Protein AF-A0A934UY93-F1 (afdb_monomer_lite)

Radius of gyration: 15.53 Å; chains: 1; bounding box: 34×35×35 Å

Foldseek 3Di:
DDPVVVQVVVVVLVVVLCVLDPFPDKDKPDGFDKAADPVGRPPDIDTDIDIDGDDDQCVPVSLVSSQVVVVVVVDDDDDDDDPPSDDD

Structure (mmCIF, N/CA/C/O backbone):
data_AF-A0A934UY93-F1
#
_entry.id   AF-A0A934UY93-F1
#
loop_
_atom_site.group_PDB
_atom_site.id
_atom_site.type_symbol
_atom_site.label_atom_id
_atom_site.label_alt_id
_atom_site.label_comp_id
_atom_site.label_asym_id
_atom_site.label_entity_id
_atom_site.label_seq_id
_atom_site.pdbx_PDB_ins_code
_atom_site.Cartn_x
_atom_site.Cartn_y
_atom_site.Cartn_z
_atom_site.occupancy
_atom_site.B_iso_or_equiv
_atom_site.auth_seq_id
_atom_site.auth_comp_id
_atom_site.auth_asym_id
_atom_site.auth_atom_id
_atom_site.pdbx_PDB_model_num
ATOM 1 N N . MET A 1 1 ? 12.144 13.279 -8.096 1.00 82.12 1 MET A N 1
ATOM 2 C CA . MET A 1 1 ? 12.059 11.959 -7.451 1.00 82.12 1 MET A CA 1
ATOM 3 C C . MET A 1 1 ? 12.936 10.992 -8.226 1.00 82.12 1 MET A C 1
ATOM 5 O O . MET A 1 1 ? 12.826 10.937 -9.445 1.00 82.12 1 MET A O 1
ATOM 9 N N . THR A 1 2 ? 13.835 10.294 -7.545 1.00 91.56 2 THR A N 1
ATOM 10 C CA . THR A 1 2 ? 14.677 9.232 -8.110 1.00 91.56 2 THR A CA 1
ATOM 11 C C . THR A 1 2 ? 13.936 7.896 -8.110 1.00 9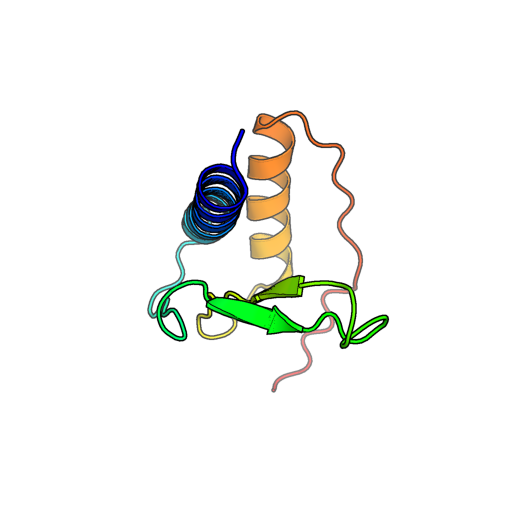1.56 2 THR A C 1
ATOM 13 O O . THR A 1 2 ? 12.949 7.725 -7.394 1.00 91.56 2 THR A O 1
ATOM 16 N N . ALA A 1 3 ? 14.437 6.909 -8.858 1.00 87.94 3 ALA A N 1
ATOM 17 C CA . ALA A 1 3 ? 13.884 5.553 -8.830 1.00 87.94 3 ALA A CA 1
ATOM 18 C C . ALA A 1 3 ? 13.880 4.949 -7.412 1.00 87.94 3 ALA A C 1
ATOM 20 O O . ALA A 1 3 ? 12.933 4.269 -7.022 1.00 87.94 3 ALA A O 1
ATOM 21 N N . ARG A 1 4 ? 14.914 5.246 -6.614 1.00 89.69 4 ARG A N 1
ATOM 22 C CA . ARG A 1 4 ? 15.027 4.773 -5.231 1.00 89.69 4 ARG A CA 1
ATOM 23 C C . ARG A 1 4 ? 14.017 5.448 -4.307 1.00 89.69 4 ARG A C 1
ATOM 25 O O . ARG A 1 4 ? 13.381 4.759 -3.523 1.00 89.69 4 ARG A O 1
ATOM 32 N N . GLU A 1 5 ? 13.848 6.762 -4.433 1.00 93.94 5 GLU A N 1
ATOM 33 C CA . GLU A 1 5 ? 12.829 7.500 -3.674 1.00 93.94 5 GLU A CA 1
ATOM 34 C C . GLU A 1 5 ? 11.425 6.993 -4.017 1.00 93.94 5 GLU A C 1
ATOM 36 O O . GLU A 1 5 ? 10.658 6.689 -3.113 1.00 93.94 5 GLU A O 1
ATOM 41 N N . GLY A 1 6 ? 11.120 6.808 -5.307 1.00 92.88 6 GLY A N 1
ATOM 42 C CA . GLY A 1 6 ? 9.834 6.260 -5.744 1.00 92.88 6 GLY A CA 1
ATOM 43 C C . GLY A 1 6 ? 9.574 4.854 -5.197 1.00 92.88 6 GLY A C 1
ATOM 44 O O . GLY A 1 6 ? 8.491 4.584 -4.683 1.00 92.88 6 GLY A O 1
ATOM 45 N N . ARG A 1 7 ? 10.583 3.973 -5.227 1.00 93.25 7 ARG A N 1
ATOM 46 C CA . ARG A 1 7 ? 10.514 2.645 -4.598 1.00 93.25 7 ARG A CA 1
ATOM 47 C C . ARG A 1 7 ? 10.204 2.743 -3.109 1.00 93.25 7 ARG A C 1
ATOM 49 O O . ARG A 1 7 ? 9.316 2.045 -2.630 1.00 93.25 7 ARG A O 1
ATOM 56 N N . ASP A 1 8 ? 10.941 3.576 -2.381 1.00 94.62 8 ASP A N 1
ATOM 57 C CA . ASP A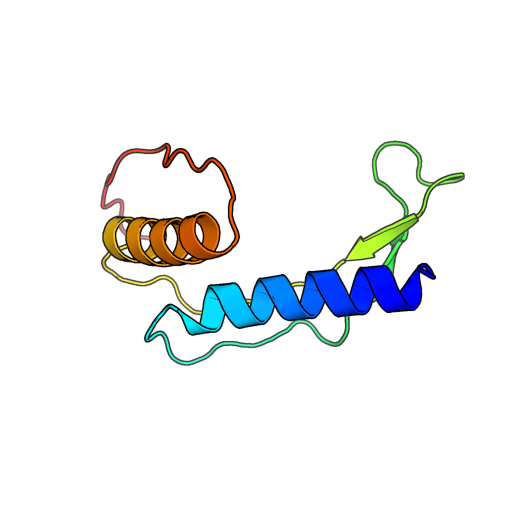 1 8 ? 10.793 3.699 -0.930 1.00 94.62 8 ASP A CA 1
ATOM 58 C C . ASP A 1 8 ? 9.410 4.265 -0.566 1.00 94.62 8 ASP A C 1
ATOM 60 O O . ASP A 1 8 ? 8.780 3.774 0.371 1.00 94.62 8 ASP A O 1
ATOM 64 N N . THR A 1 9 ? 8.879 5.199 -1.364 1.00 95.50 9 THR A N 1
ATOM 65 C CA . THR A 1 9 ? 7.501 5.695 -1.238 1.00 95.50 9 THR A CA 1
ATOM 66 C C . THR A 1 9 ? 6.464 4.588 -1.441 1.00 95.50 9 THR A C 1
ATOM 68 O O . THR A 1 9 ? 5.558 4.454 -0.622 1.00 95.50 9 THR A O 1
ATOM 71 N N . VAL A 1 10 ? 6.589 3.765 -2.488 1.00 94.38 10 VAL A N 1
ATOM 72 C CA . VAL A 1 10 ? 5.631 2.672 -2.749 1.00 94.38 10 VAL A CA 1
ATOM 73 C C . VAL A 1 10 ? 5.709 1.587 -1.669 1.00 94.38 10 VAL A C 1
ATOM 75 O O . VAL A 1 10 ? 4.677 1.100 -1.214 1.00 94.38 10 VAL A O 1
ATOM 78 N N . VAL A 1 11 ? 6.912 1.237 -1.203 1.00 95.38 11 VAL A N 1
ATOM 79 C CA . VAL A 1 11 ? 7.094 0.291 -0.086 1.00 95.38 11 VAL A CA 1
ATOM 80 C C . VAL A 1 11 ? 6.456 0.826 1.196 1.00 95.38 11 VAL A C 1
ATOM 82 O O . VAL A 1 11 ? 5.804 0.063 1.907 1.00 95.38 11 VAL A O 1
ATOM 85 N N . GLY A 1 12 ? 6.627 2.119 1.490 1.00 95.88 12 GLY A N 1
ATOM 86 C CA . GLY A 1 12 ? 5.961 2.784 2.611 1.00 95.88 12 GLY A CA 1
ATOM 87 C C . GLY A 1 12 ? 4.443 2.675 2.504 1.00 95.88 12 GLY A C 1
ATOM 88 O O . GLY A 1 12 ? 3.809 2.144 3.406 1.00 95.88 12 GLY A O 1
ATOM 89 N N . PHE A 1 13 ? 3.881 3.036 1.350 1.00 96.50 13 PHE A N 1
ATOM 90 C CA . PHE A 1 13 ? 2.444 2.933 1.091 1.00 96.50 13 PHE A CA 1
ATOM 91 C C . PHE A 1 13 ? 1.880 1.518 1.310 1.00 96.50 13 PHE A C 1
ATOM 93 O O . PHE A 1 13 ? 0.814 1.369 1.910 1.00 96.50 13 PHE A O 1
ATOM 100 N N . VAL A 1 14 ? 2.587 0.469 0.868 1.00 95.69 14 VAL A N 1
ATOM 101 C CA . VAL A 1 14 ? 2.176 -0.929 1.101 1.00 95.69 14 VAL A CA 1
ATOM 102 C C . VAL A 1 14 ? 2.131 -1.250 2.599 1.00 95.69 14 VAL A C 1
ATOM 104 O O . VAL A 1 14 ? 1.164 -1.855 3.059 1.00 95.69 14 VAL A O 1
ATOM 107 N N . LYS A 1 15 ? 3.143 -0.824 3.363 1.00 95.25 15 LYS A N 1
ATOM 108 C CA . LYS A 1 15 ? 3.213 -1.050 4.816 1.00 95.25 15 LYS A CA 1
ATOM 109 C C . LYS A 1 15 ? 2.186 -0.230 5.594 1.00 95.25 15 LYS A C 1
ATOM 111 O O . LYS A 1 15 ? 1.585 -0.736 6.532 1.00 95.25 15 LYS A O 1
ATOM 116 N N . ASP A 1 16 ? 1.958 1.015 5.200 1.00 97.31 16 ASP A N 1
ATOM 117 C CA . ASP A 1 16 ? 0.968 1.874 5.848 1.00 97.31 16 ASP A CA 1
ATOM 118 C C . ASP A 1 16 ? -0.454 1.361 5.587 1.00 97.31 16 ASP A C 1
ATOM 120 O O . ASP A 1 16 ? -1.311 1.437 6.466 1.00 97.31 16 ASP A O 1
ATOM 124 N N . SER A 1 17 ? -0.687 0.777 4.404 1.00 96.62 17 SER A N 1
ATOM 125 C CA . SER A 1 17 ? -1.944 0.105 4.065 1.00 96.62 17 SER A CA 1
ATOM 126 C C . SER A 1 17 ? -2.148 -1.175 4.879 1.00 96.62 17 SER A C 1
ATOM 128 O O . SER A 1 17 ? -3.243 -1.389 5.393 1.00 96.62 17 SER A O 1
ATOM 130 N N . SER A 1 18 ? -1.117 -2.017 5.034 1.00 94.94 18 SER A N 1
ATOM 131 C CA . SER A 1 18 ? -1.223 -3.240 5.846 1.00 94.94 18 SER A CA 1
ATOM 132 C C . SER A 1 18 ? -1.389 -2.940 7.336 1.00 94.94 18 SER A C 1
ATOM 134 O O . SER A 1 18 ? -2.124 -3.649 8.017 1.00 94.94 18 SER A O 1
ATOM 136 N N . ALA A 1 19 ? -0.795 -1.850 7.829 1.00 95.25 19 ALA A N 1
ATOM 137 C CA . ALA A 1 19 ? -0.935 -1.392 9.212 1.00 95.25 19 ALA A CA 1
ATOM 138 C C . ALA A 1 19 ? -2.365 -0.962 9.592 1.00 95.25 19 ALA A C 1
ATOM 140 O O . ALA A 1 19 ? -2.650 -0.781 10.774 1.00 95.25 19 ALA A O 1
ATOM 141 N N . GLN A 1 20 ? -3.272 -0.811 8.620 1.00 96.75 20 GLN A N 1
ATOM 142 C CA . GLN A 1 20 ? -4.695 -0.564 8.887 1.00 96.75 20 GLN A CA 1
ATOM 143 C C . GLN A 1 20 ? -5.439 -1.817 9.359 1.00 96.75 20 GLN A C 1
ATOM 145 O O . GLN A 1 20 ? -6.580 -1.721 9.814 1.00 96.75 20 GLN A O 1
ATOM 150 N N . LEU A 1 21 ? -4.825 -2.993 9.212 1.00 94.81 21 LEU A N 1
ATOM 151 C CA . LEU A 1 21 ? -5.402 -4.273 9.586 1.00 94.81 21 LEU A CA 1
ATOM 152 C C . LEU A 1 21 ? -4.774 -4.773 10.885 1.00 94.81 21 LEU A C 1
ATOM 154 O O . LEU A 1 21 ? -3.551 -4.826 11.016 1.00 94.81 21 LEU A O 1
ATOM 158 N N . ASP A 1 22 ? -5.613 -5.221 11.818 1.00 91.69 22 ASP A N 1
ATOM 159 C CA . ASP A 1 22 ? -5.173 -5.903 13.040 1.00 91.69 22 ASP A CA 1
ATOM 160 C C . ASP A 1 22 ? -4.879 -7.386 12.753 1.00 91.69 22 ASP A C 1
ATOM 162 O O . ASP A 1 22 ? -5.548 -8.301 13.231 1.00 91.69 22 ASP A O 1
ATOM 166 N N . ILE A 1 23 ? -3.907 -7.620 11.868 1.00 90.50 23 ILE A N 1
ATOM 167 C CA . ILE A 1 23 ? -3.424 -8.952 11.496 1.00 90.50 23 ILE A CA 1
ATOM 168 C C . ILE A 1 23 ? -1.989 -9.087 11.983 1.00 90.50 23 ILE A C 1
ATOM 170 O O . ILE A 1 23 ? -1.141 -8.225 11.751 1.00 90.50 23 ILE A O 1
ATOM 174 N N . THR A 1 24 ? -1.696 -10.202 12.643 1.00 89.38 24 THR A N 1
ATOM 175 C CA . THR A 1 24 ? -0.346 -10.518 13.115 1.00 89.38 24 THR A CA 1
ATOM 176 C C . THR A 1 24 ? 0.391 -11.409 12.113 1.00 89.38 24 THR A C 1
ATOM 178 O O . THR A 1 24 ? -0.213 -12.076 11.276 1.00 89.38 24 THR A O 1
ATOM 181 N N . GLY A 1 25 ? 1.725 -11.426 12.185 1.00 89.75 25 GLY A N 1
ATOM 182 C CA . GLY A 1 25 ? 2.546 -12.290 11.328 1.00 89.75 25 GLY A CA 1
ATOM 183 C C . GLY A 1 25 ? 2.889 -11.706 9.956 1.00 89.75 25 GLY A C 1
ATOM 184 O O . GLY A 1 25 ? 3.285 -12.460 9.069 1.00 89.75 25 GLY A O 1
ATOM 185 N N . TRP A 1 26 ? 2.780 -10.385 9.779 1.00 92.44 26 TRP A N 1
ATOM 186 C CA . TRP A 1 26 ? 3.291 -9.714 8.586 1.00 92.44 26 TRP A CA 1
ATOM 187 C C . TRP A 1 26 ? 4.793 -9.948 8.412 1.00 92.44 26 TRP A C 1
ATOM 189 O O . TRP A 1 26 ? 5.592 -9.701 9.317 1.00 92.44 26 TRP A O 1
ATOM 199 N N . TRP A 1 27 ? 5.195 -10.360 7.218 1.00 91.81 27 TRP A N 1
ATOM 200 C CA . TRP A 1 27 ? 6.590 -10.513 6.834 1.00 91.81 27 TRP A CA 1
ATOM 201 C C . TRP A 1 27 ? 6.811 -9.979 5.421 1.00 91.81 27 TRP A C 1
ATOM 203 O O . TRP A 1 27 ? 5.880 -9.804 4.637 1.00 91.81 27 TRP A O 1
ATOM 213 N N . SER A 1 28 ? 8.062 -9.648 5.104 1.00 88.50 28 SER A N 1
ATOM 214 C CA . SER A 1 28 ? 8.448 -9.245 3.748 1.00 88.50 28 SER A CA 1
ATOM 215 C C . SER A 1 28 ? 9.427 -10.247 3.168 1.00 88.50 28 SER A C 1
ATOM 217 O O . SER A 1 28 ? 10.311 -10.718 3.890 1.00 88.50 28 SER A O 1
ATOM 219 N N . ARG A 1 29 ? 9.334 -10.531 1.865 1.00 80.44 29 ARG A N 1
ATOM 220 C CA . ARG A 1 29 ? 10.324 -11.365 1.166 1.00 80.44 29 ARG A CA 1
ATOM 221 C C . ARG A 1 29 ? 11.596 -10.560 0.881 1.00 80.44 29 ARG A C 1
ATOM 223 O O . ARG A 1 29 ? 11.926 -10.263 -0.260 1.00 80.44 29 ARG A O 1
ATOM 230 N N . GLY A 1 30 ? 12.293 -10.176 1.947 1.00 84.25 30 GLY A N 1
ATOM 231 C CA . GLY A 1 30 ? 13.463 -9.307 1.880 1.00 84.25 30 GLY A CA 1
ATOM 232 C C . GLY A 1 30 ? 13.122 -7.848 1.562 1.00 84.25 30 GLY A C 1
ATOM 233 O O . GLY A 1 30 ? 12.013 -7.368 1.808 1.00 84.25 30 GLY A O 1
ATOM 234 N N . THR A 1 31 ? 14.121 -7.120 1.066 1.00 88.00 31 THR A N 1
ATOM 235 C CA . THR A 1 31 ? 13.985 -5.730 0.618 1.00 88.00 31 THR A CA 1
ATOM 236 C C . THR A 1 31 ? 13.450 -5.673 -0.811 1.00 88.00 31 THR A C 1
ATOM 238 O O . THR A 1 31 ? 13.659 -6.595 -1.595 1.00 88.00 31 THR A O 1
ATOM 241 N N . ALA A 1 32 ? 12.784 -4.572 -1.172 1.00 91.25 32 ALA A N 1
ATOM 242 C CA . ALA A 1 32 ? 12.362 -4.348 -2.551 1.00 91.25 32 ALA A CA 1
ATOM 243 C C . ALA A 1 32 ? 13.575 -4.363 -3.500 1.00 91.25 32 ALA A C 1
ATOM 245 O O . ALA A 1 32 ? 14.524 -3.590 -3.315 1.00 91.25 32 ALA A O 1
ATOM 246 N N . TYR A 1 33 ? 13.533 -5.229 -4.513 1.00 89.69 33 TYR A N 1
ATOM 247 C CA . TYR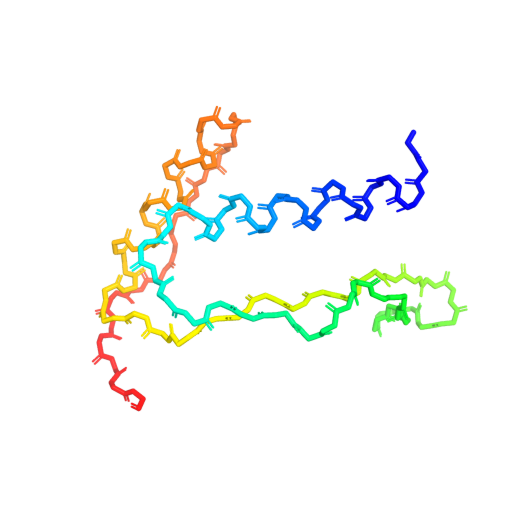 A 1 33 ? 14.652 -5.502 -5.418 1.00 89.69 33 TYR A CA 1
ATOM 248 C C . TYR A 1 33 ? 14.274 -5.236 -6.873 1.00 89.69 33 TYR A C 1
ATOM 250 O O . TYR A 1 33 ? 13.101 -5.286 -7.239 1.00 89.69 33 TYR A O 1
ATOM 258 N N . ALA A 1 34 ? 15.270 -4.899 -7.693 1.00 89.25 34 ALA A N 1
ATOM 259 C CA . ALA A 1 34 ? 15.063 -4.682 -9.118 1.00 89.25 34 ALA A CA 1
ATOM 260 C C . ALA A 1 34 ? 14.881 -6.028 -9.832 1.00 89.25 34 ALA A C 1
ATOM 262 O O . ALA A 1 34 ? 15.654 -6.959 -9.608 1.00 89.25 34 ALA A O 1
ATOM 263 N N . ALA A 1 35 ? 13.879 -6.107 -10.697 1.00 89.75 35 ALA A N 1
ATOM 264 C CA . ALA A 1 35 ? 13.576 -7.256 -11.534 1.00 89.75 35 ALA A CA 1
ATOM 265 C C . ALA A 1 35 ? 13.227 -6.778 -12.953 1.00 89.75 35 ALA A C 1
ATOM 267 O O . ALA A 1 35 ? 12.735 -5.656 -13.110 1.00 89.75 35 ALA A O 1
ATOM 268 N N . PRO A 1 36 ? 13.449 -7.595 -13.992 1.00 90.75 36 PRO A N 1
ATOM 269 C CA . PRO A 1 36 ? 12.998 -7.264 -15.339 1.00 90.75 36 PRO A CA 1
ATOM 270 C C . PRO A 1 36 ? 11.466 -7.163 -15.395 1.00 90.75 36 PRO A C 1
ATOM 272 O O . PRO A 1 36 ? 10.746 -7.874 -14.681 1.00 90.75 36 PRO A O 1
ATOM 275 N N . CYS A 1 37 ? 10.954 -6.274 -16.245 1.00 89.81 37 CYS A N 1
ATOM 276 C CA . CYS A 1 37 ? 9.526 -6.221 -16.551 1.00 89.81 37 CYS A CA 1
ATOM 277 C C . CYS A 1 37 ? 9.142 -7.414 -17.433 1.00 89.81 37 CYS A C 1
ATOM 279 O O . CYS A 1 37 ? 9.781 -7.661 -18.449 1.00 89.81 37 CYS A O 1
ATOM 281 N N . SER A 1 38 ? 8.067 -8.134 -17.107 1.00 87.12 38 SER A N 1
ATOM 282 C CA . SER A 1 38 ? 7.662 -9.322 -17.878 1.00 87.12 38 SER A CA 1
ATOM 283 C C . SER A 1 38 ? 7.270 -9.016 -19.329 1.00 87.12 38 SER A C 1
ATOM 285 O O . SER A 1 38 ? 7.434 -9.873 -20.191 1.00 87.12 38 SER A O 1
ATOM 287 N N . SER A 1 39 ? 6.765 -7.811 -19.606 1.00 90.06 39 SER A N 1
ATOM 288 C CA . SER A 1 39 ? 6.374 -7.371 -20.952 1.00 90.06 39 SER A CA 1
ATOM 289 C C . SER A 1 39 ? 7.534 -6.859 -21.809 1.00 90.06 39 SER A C 1
ATOM 291 O O . SER A 1 39 ? 7.375 -6.753 -23.020 1.00 90.06 39 SER A O 1
ATOM 293 N N . ASP A 1 40 ? 8.659 -6.495 -21.191 1.00 91.75 40 ASP A N 1
ATOM 294 C CA . ASP A 1 40 ? 9.840 -5.935 -21.861 1.00 91.75 40 ASP A CA 1
ATOM 295 C C . ASP A 1 40 ? 11.092 -6.169 -20.989 1.00 91.75 40 ASP A C 1
ATOM 297 O O . ASP A 1 40 ? 11.582 -5.250 -20.326 1.00 91.75 40 ASP A O 1
ATOM 301 N N . PRO A 1 41 ? 11.563 -7.425 -20.896 1.00 88.56 41 PRO A N 1
ATOM 302 C CA . PRO A 1 41 ? 12.582 -7.813 -19.922 1.00 88.56 41 PRO A CA 1
ATOM 303 C C . PRO A 1 41 ? 13.972 -7.251 -20.233 1.00 88.56 41 PRO A C 1
ATOM 305 O O . PRO A 1 41 ? 14.784 -7.121 -19.318 1.00 88.56 41 PRO A O 1
ATOM 308 N N . ASP A 1 42 ? 14.231 -6.9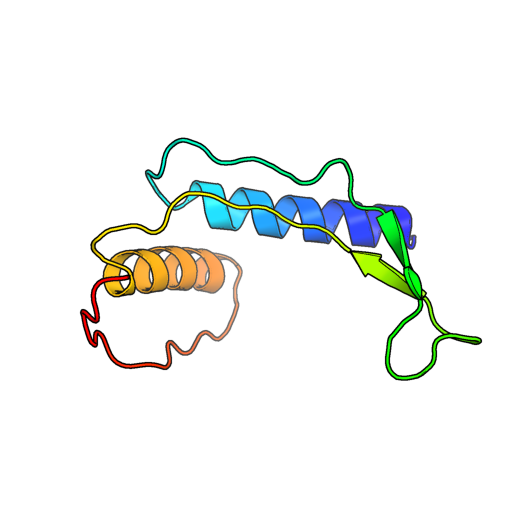07 -21.496 1.00 91.19 42 ASP A N 1
ATOM 309 C CA . ASP A 1 42 ? 15.539 -6.437 -21.956 1.00 91.19 42 ASP A CA 1
ATOM 310 C C . ASP A 1 42 ? 15.690 -4.912 -21.850 1.00 91.19 42 ASP A C 1
ATOM 312 O O . ASP A 1 42 ? 16.812 -4.418 -21.735 1.00 91.19 42 ASP A O 1
ATOM 316 N N . ASN A 1 43 ? 14.581 -4.157 -21.863 1.00 89.00 43 ASN A N 1
ATOM 317 C CA . ASN A 1 43 ? 14.623 -2.690 -21.895 1.00 89.00 43 ASN A CA 1
ATOM 318 C C . ASN A 1 43 ? 13.892 -2.016 -20.725 1.00 89.00 43 ASN A C 1
ATOM 320 O O . ASN A 1 43 ? 14.017 -0.801 -20.555 1.00 89.00 43 ASN A O 1
ATOM 324 N N . ALA A 1 44 ? 13.166 -2.768 -19.891 1.00 84.81 44 ALA A N 1
ATOM 325 C CA . ALA A 1 44 ? 12.454 -2.221 -18.743 1.00 84.81 44 ALA A CA 1
ATOM 326 C C . ALA A 1 44 ? 12.718 -3.001 -17.446 1.00 84.81 44 ALA A C 1
ATOM 328 O O . ALA A 1 44 ? 12.869 -4.223 -17.411 1.00 84.81 44 ALA A O 1
ATOM 329 N N . SER A 1 45 ? 12.757 -2.263 -16.338 1.00 87.75 45 SER A N 1
ATOM 330 C CA . SER A 1 45 ? 12.924 -2.808 -14.990 1.00 87.75 45 SER A CA 1
ATOM 331 C C . SER A 1 45 ? 11.820 -2.309 -14.068 1.00 87.75 45 SER A C 1
ATOM 333 O O . SER A 1 45 ? 11.377 -1.165 -14.159 1.00 87.75 45 SER A O 1
ATOM 335 N N . GLN A 1 46 ? 11.423 -3.167 -13.140 1.00 89.50 46 GLN A N 1
ATOM 336 C CA . GLN A 1 46 ? 10.462 -2.901 -12.080 1.00 89.50 46 GLN A CA 1
ATOM 337 C C . GLN A 1 46 ? 11.085 -3.213 -10.721 1.00 89.50 46 GLN A C 1
ATOM 339 O O . GLN A 1 46 ? 12.086 -3.924 -10.625 1.00 89.50 46 GLN A O 1
ATOM 344 N N . TYR A 1 47 ? 10.467 -2.714 -9.656 1.00 90.94 47 TYR A N 1
ATOM 345 C CA . TYR A 1 47 ? 10.754 -3.202 -8.314 1.00 90.94 47 TYR A CA 1
ATOM 346 C C . TYR A 1 47 ? 9.738 -4.268 -7.927 1.00 90.94 47 TYR A C 1
ATOM 348 O O . TYR A 1 47 ? 8.536 -4.061 -8.075 1.00 90.94 47 TYR A O 1
ATOM 356 N N . GLN A 1 48 ? 10.226 -5.385 -7.400 1.00 89.88 48 GLN A N 1
ATOM 357 C CA . GLN A 1 48 ? 9.395 -6.407 -6.781 1.00 89.88 48 GLN A CA 1
ATOM 358 C C . GLN A 1 48 ? 9.481 -6.284 -5.264 1.00 89.88 48 GLN A C 1
ATOM 360 O O . GLN A 1 48 ? 10.566 -6.143 -4.693 1.00 89.88 48 GLN A O 1
ATOM 365 N N . TYR A 1 49 ? 8.317 -6.303 -4.621 1.00 92.69 49 TYR A N 1
ATOM 366 C CA . TYR A 1 49 ? 8.185 -6.262 -3.177 1.00 92.69 49 TYR A CA 1
ATOM 367 C C . TYR A 1 49 ? 6.945 -7.036 -2.748 1.00 92.69 49 TYR A C 1
ATOM 369 O O . TYR A 1 49 ? 5.863 -6.852 -3.295 1.00 92.69 49 TYR A O 1
ATOM 377 N N . ASP A 1 50 ? 7.142 -7.878 -1.746 1.00 91.44 50 ASP A N 1
ATOM 378 C CA . ASP A 1 50 ? 6.152 -8.787 -1.200 1.00 91.44 50 ASP A CA 1
ATOM 379 C C . ASP A 1 50 ? 5.980 -8.459 0.279 1.00 91.44 50 ASP A C 1
ATOM 381 O O . ASP A 1 50 ? 6.961 -8.504 1.030 1.00 91.44 50 ASP A O 1
ATOM 385 N N . HIS A 1 51 ? 4.751 -8.162 0.698 1.00 93.94 51 HIS A N 1
ATOM 386 C CA . HIS A 1 51 ? 4.395 -7.956 2.097 1.00 93.94 51 HIS A CA 1
ATOM 387 C C . HIS A 1 51 ? 3.160 -8.788 2.428 1.00 93.94 51 HIS A C 1
ATOM 389 O O . HIS A 1 51 ? 2.069 -8.514 1.937 1.00 93.94 51 HIS A O 1
ATOM 395 N N . TRP A 1 52 ? 3.362 -9.843 3.211 1.00 92.06 52 TRP A N 1
ATOM 396 C CA . TRP A 1 52 ? 2.407 -10.936 3.353 1.00 92.06 52 TRP A CA 1
ATOM 397 C C . TRP A 1 52 ? 2.086 -11.201 4.813 1.00 92.06 52 TRP A C 1
ATOM 399 O O . TRP A 1 52 ? 2.972 -11.150 5.662 1.00 92.06 52 TRP A O 1
ATOM 409 N N . ALA A 1 53 ? 0.838 -11.568 5.075 1.00 91.56 53 ALA A N 1
ATOM 410 C CA . ALA A 1 53 ? 0.373 -12.142 6.328 1.00 91.56 53 ALA A CA 1
ATOM 411 C C . ALA A 1 53 ? -0.593 -13.301 6.027 1.00 91.56 53 ALA A C 1
ATOM 413 O O . ALA A 1 53 ? -1.063 -13.426 4.889 1.00 91.56 53 ALA A O 1
ATOM 414 N N . PRO A 1 54 ? -0.886 -14.170 7.009 1.00 88.69 54 PRO A N 1
ATOM 415 C CA . PRO A 1 54 ? -1.979 -15.129 6.895 1.00 88.69 54 PRO A CA 1
ATOM 416 C C . PRO A 1 54 ? -3.301 -14.441 6.526 1.00 88.69 54 PRO A C 1
ATOM 418 O O . PRO A 1 54 ? -3.552 -13.308 6.935 1.00 88.69 54 PRO A O 1
ATOM 421 N N . ALA A 1 55 ? -4.150 -15.132 5.764 1.00 83.19 55 ALA A N 1
ATOM 422 C CA . ALA A 1 55 ? -5.468 -14.611 5.418 1.00 83.19 55 ALA A CA 1
ATOM 423 C C . ALA A 1 55 ? -6.326 -14.445 6.680 1.00 83.19 55 ALA A C 1
ATOM 425 O O . ALA A 1 55 ? -6.369 -15.339 7.529 1.00 83.19 55 ALA A O 1
ATOM 426 N N . SER A 1 56 ? -7.027 -13.317 6.784 1.00 84.81 56 SER A N 1
ATOM 427 C CA . SER A 1 56 ? -8.038 -13.127 7.817 1.00 84.81 56 SER A CA 1
ATOM 428 C C . SER A 1 56 ? -9.300 -13.937 7.511 1.00 84.81 56 SER A C 1
ATOM 430 O O . SER A 1 56 ? -9.542 -14.369 6.377 1.00 84.81 56 SER A O 1
ATOM 432 N N . ALA A 1 57 ? -10.116 -14.131 8.546 1.00 84.38 57 ALA A N 1
ATOM 433 C CA . ALA A 1 57 ? -11.427 -14.751 8.408 1.00 84.38 57 ALA A CA 1
ATOM 434 C C . ALA A 1 57 ? -12.441 -13.834 7.698 1.00 84.38 57 ALA A C 1
ATOM 436 O O . ALA A 1 57 ? -13.328 -14.341 7.021 1.00 84.38 57 ALA A O 1
ATOM 437 N N . ASP A 1 58 ? -12.298 -12.510 7.827 1.00 89.12 58 ASP A N 1
ATOM 438 C CA . ASP A 1 58 ? -13.228 -11.512 7.287 1.00 89.12 58 ASP A CA 1
ATOM 439 C C . ASP A 1 58 ? -12.519 -10.612 6.263 1.00 89.12 58 ASP A C 1
ATOM 441 O O . ASP A 1 58 ? -12.077 -9.493 6.536 1.00 89.12 58 ASP A O 1
ATOM 445 N N . LYS A 1 59 ? -12.389 -11.149 5.048 1.00 88.19 59 LYS A N 1
ATOM 446 C CA . LYS A 1 59 ? -11.704 -10.485 3.930 1.00 88.19 59 LYS A CA 1
ATOM 447 C C . LYS A 1 59 ? -12.426 -9.210 3.493 1.00 88.19 59 LYS A C 1
ATOM 449 O O . LYS A 1 59 ? -11.777 -8.283 3.008 1.00 88.19 59 LYS A O 1
ATOM 454 N N . MET A 1 60 ? -13.754 -9.164 3.638 1.00 90.62 60 MET A N 1
ATOM 455 C CA . MET A 1 60 ? -14.549 -8.002 3.246 1.00 90.62 60 MET A CA 1
ATOM 456 C C . MET A 1 60 ? -14.312 -6.839 4.209 1.00 90.62 60 MET A C 1
ATOM 458 O O . MET A 1 60 ? -14.024 -5.731 3.759 1.00 90.62 60 MET A O 1
ATOM 462 N N . GLN A 1 61 ? -14.330 -7.092 5.519 1.00 91.88 61 GLN A N 1
ATOM 463 C CA . GLN A 1 61 ? -14.012 -6.075 6.522 1.00 91.88 61 GLN A CA 1
ATOM 464 C C . GLN A 1 61 ? -12.600 -5.505 6.337 1.00 91.88 61 GLN A C 1
ATOM 466 O O . GLN A 1 61 ? -12.395 -4.295 6.458 1.00 91.88 61 GLN A O 1
ATOM 471 N N . ASP A 1 62 ? -11.622 -6.345 6.001 1.00 93.00 62 ASP A N 1
ATOM 472 C CA . ASP A 1 62 ? -10.266 -5.873 5.722 1.00 93.00 62 ASP A CA 1
ATOM 473 C C . ASP A 1 62 ? -10.197 -5.006 4.461 1.00 93.00 62 ASP A C 1
ATOM 475 O O . ASP A 1 62 ? -9.558 -3.948 4.461 1.00 93.00 62 ASP A O 1
ATOM 479 N N . ALA A 1 63 ? -10.901 -5.403 3.397 1.00 93.50 63 ALA A N 1
ATOM 480 C CA . ALA A 1 63 ? -11.011 -4.598 2.186 1.00 93.50 63 ALA A CA 1
ATOM 481 C C . ALA A 1 63 ? -11.662 -3.233 2.472 1.00 93.50 63 ALA A C 1
ATOM 483 O O . ALA A 1 63 ? -11.191 -2.211 1.969 1.00 93.50 63 ALA A O 1
ATOM 484 N N . GLU A 1 64 ? -12.701 -3.188 3.308 1.00 95.75 64 GLU A N 1
ATOM 485 C CA . GLU A 1 64 ? -13.353 -1.946 3.735 1.00 95.75 64 GLU A CA 1
ATOM 486 C C . GLU A 1 64 ? -12.421 -1.037 4.542 1.00 95.75 64 GLU A C 1
ATOM 488 O O . GLU A 1 64 ? -12.382 0.170 4.285 1.00 95.75 64 GLU A O 1
ATOM 493 N N . ARG A 1 65 ? -11.621 -1.594 5.464 1.00 96.69 65 ARG A N 1
ATOM 494 C CA . ARG A 1 65 ? -10.620 -0.835 6.235 1.00 96.69 65 ARG A CA 1
ATOM 495 C C . ARG A 1 65 ? -9.560 -0.209 5.335 1.00 96.69 65 ARG A C 1
ATOM 497 O O . ARG A 1 65 ? -9.327 0.999 5.414 1.00 96.69 65 ARG A O 1
ATOM 504 N N . ILE A 1 66 ? -8.961 -1.001 4.443 1.00 96.62 66 ILE A N 1
ATOM 505 C CA . ILE A 1 66 ? -7.960 -0.507 3.485 1.00 96.62 66 ILE A CA 1
ATOM 506 C C . ILE A 1 66 ? -8.579 0.557 2.574 1.00 96.62 66 ILE A C 1
ATOM 508 O O . ILE A 1 66 ? -7.993 1.622 2.373 1.00 96.62 66 ILE A O 1
ATOM 512 N N . ALA A 1 67 ? -9.787 0.314 2.058 1.00 97.56 67 ALA A N 1
ATOM 513 C CA . ALA A 1 67 ? -10.482 1.278 1.215 1.00 97.56 67 ALA A CA 1
ATOM 514 C C . ALA A 1 67 ? -10.782 2.587 1.957 1.00 97.56 67 ALA A C 1
ATOM 516 O O . ALA A 1 67 ? -10.670 3.664 1.367 1.00 97.56 67 ALA A O 1
ATOM 517 N N . GLY A 1 68 ? -11.151 2.509 3.238 1.00 98.25 68 GLY A N 1
ATOM 518 C CA . GLY A 1 68 ? -11.320 3.665 4.113 1.00 98.25 68 GLY A CA 1
ATOM 519 C C . GLY A 1 68 ? -10.038 4.487 4.203 1.00 98.25 68 GLY A C 1
ATOM 520 O O . GLY A 1 68 ? -10.064 5.683 3.916 1.00 98.25 68 GLY A O 1
ATOM 521 N N . TYR A 1 69 ? -8.910 3.840 4.498 1.00 98.38 69 TYR A N 1
ATOM 522 C CA . TYR A 1 69 ? -7.604 4.494 4.553 1.00 98.38 69 TYR A CA 1
ATOM 523 C C . TYR A 1 69 ? -7.220 5.153 3.222 1.00 98.38 69 TYR A C 1
ATOM 525 O O . TYR A 1 69 ? -6.916 6.345 3.191 1.00 98.38 69 TYR A O 1
ATOM 533 N N . TRP A 1 70 ? -7.317 4.444 2.097 1.00 98.44 70 TRP A N 1
ATOM 534 C CA . TRP A 1 70 ? -6.983 4.997 0.778 1.00 98.44 70 TRP A CA 1
ATOM 535 C C . TRP A 1 70 ? -7.851 6.197 0.388 1.00 98.44 70 TRP A C 1
ATOM 537 O O . TRP A 1 70 ? -7.356 7.148 -0.218 1.00 98.44 70 TRP A O 1
ATOM 547 N N . LYS A 1 71 ? -9.128 6.219 0.789 1.00 98.50 71 LYS A N 1
ATOM 548 C CA . LYS A 1 71 ? -9.982 7.404 0.616 1.00 98.50 71 LYS A CA 1
ATOM 549 C C . LYS A 1 71 ? -9.466 8.607 1.408 1.00 98.50 71 LYS A C 1
ATOM 551 O O . LYS A 1 71 ? -9.539 9.722 0.899 1.00 98.50 71 LYS A O 1
ATOM 556 N N . THR A 1 72 ? -8.897 8.412 2.604 1.00 98.31 72 THR A N 1
ATOM 557 C CA . THR A 1 72 ? -8.278 9.516 3.372 1.00 98.31 72 THR A CA 1
ATOM 558 C C . THR A 1 72 ? -7.048 10.103 2.675 1.00 98.31 72 THR A C 1
ATOM 560 O O . THR A 1 72 ? -6.756 11.284 2.838 1.00 98.31 72 THR A O 1
ATOM 563 N N . LEU A 1 73 ? -6.380 9.311 1.830 1.00 98.00 73 LEU A N 1
ATOM 564 C CA . LEU A 1 73 ? -5.286 9.756 0.962 1.00 98.00 73 LEU A CA 1
ATOM 565 C C . LEU A 1 73 ? -5.774 10.461 -0.319 1.00 98.00 73 LEU A C 1
ATOM 567 O O . LEU A 1 73 ? -4.962 10.822 -1.168 1.00 98.00 73 LEU A O 1
ATOM 571 N N . GLY A 1 74 ? -7.088 10.644 -0.489 1.00 98.31 74 GLY A N 1
ATOM 572 C CA . GLY A 1 74 ? -7.686 11.291 -1.659 1.00 98.31 74 GLY A CA 1
ATOM 573 C C . GLY A 1 74 ? -7.898 10.367 -2.861 1.00 98.31 74 GLY A C 1
ATOM 574 O O . GLY A 1 74 ? -8.113 10.854 -3.971 1.00 98.31 74 GLY A O 1
ATOM 575 N N . MET A 1 75 ? -7.838 9.044 -2.676 1.00 98.25 75 MET A N 1
ATOM 576 C CA . MET A 1 75 ? -8.053 8.083 -3.760 1.00 98.25 75 MET A CA 1
ATOM 577 C C . MET A 1 75 ? -9.541 7.791 -3.992 1.00 98.25 75 MET A C 1
ATOM 579 O O . MET A 1 75 ? -10.333 7.670 -3.056 1.00 98.25 75 MET A O 1
ATOM 583 N N . ASN A 1 76 ? -9.902 7.567 -5.257 1.00 98.19 76 ASN A N 1
ATOM 584 C CA . ASN A 1 76 ? -11.188 6.980 -5.626 1.00 98.19 76 ASN A CA 1
ATOM 585 C C . ASN A 1 76 ? -11.079 5.454 -5.573 1.00 98.19 76 ASN A C 1
ATOM 587 O O . ASN A 1 76 ? -10.366 4.856 -6.377 1.00 98.19 76 ASN A O 1
ATOM 591 N N . VAL A 1 77 ? -11.790 4.824 -4.637 1.00 97.00 77 VAL A N 1
ATOM 592 C CA . VAL A 1 77 ? -11.677 3.382 -4.371 1.00 97.00 77 VAL A CA 1
ATOM 593 C C . VAL A 1 77 ? -12.997 2.673 -4.646 1.00 97.00 77 VAL A C 1
ATOM 595 O O . VAL A 1 77 ? -14.051 3.106 -4.175 1.00 97.00 77 VAL A O 1
ATOM 598 N N . LYS A 1 78 ? -12.923 1.545 -5.356 1.00 96.06 78 LYS A N 1
ATOM 599 C CA . LYS A 1 78 ? -14.028 0.608 -5.569 1.00 96.06 78 LYS A CA 1
ATOM 600 C C . LYS A 1 78 ? -13.602 -0.776 -5.085 1.00 96.06 78 LYS A C 1
ATOM 602 O O . LYS A 1 78 ? -12.614 -1.309 -5.579 1.00 96.06 78 LYS A O 1
ATOM 607 N N . ILE A 1 79 ? -14.362 -1.348 -4.157 1.00 93.62 79 ILE A N 1
ATOM 608 C CA . ILE A 1 79 ? -14.203 -2.747 -3.747 1.00 93.62 79 ILE A CA 1
ATOM 609 C C . ILE A 1 79 ? -14.944 -3.617 -4.767 1.00 93.62 79 ILE A C 1
ATOM 611 O O . ILE A 1 79 ? -16.057 -3.286 -5.184 1.00 93.62 79 ILE A O 1
ATOM 615 N N . VAL A 1 80 ? -14.298 -4.689 -5.216 1.00 90.81 80 VAL A N 1
ATOM 616 C CA . VAL A 1 80 ? -14.855 -5.676 -6.150 1.00 90.81 80 VAL A CA 1
ATOM 617 C C . VAL A 1 80 ? -14.605 -7.080 -5.606 1.00 90.81 80 VAL A C 1
ATOM 619 O O . VAL A 1 80 ? -13.592 -7.306 -4.949 1.00 90.81 80 VAL A O 1
ATOM 622 N N . GLY A 1 81 ? -15.509 -8.011 -5.907 1.00 79.38 81 GLY A N 1
ATOM 623 C CA . GLY A 1 81 ? -15.489 -9.379 -5.383 1.00 79.38 81 GLY A CA 1
ATOM 624 C C . GLY A 1 81 ? -16.669 -9.653 -4.451 1.00 79.38 81 GLY A C 1
ATOM 625 O O . GLY A 1 81 ? -17.289 -8.726 -3.932 1.00 79.38 81 GLY A O 1
ATOM 626 N N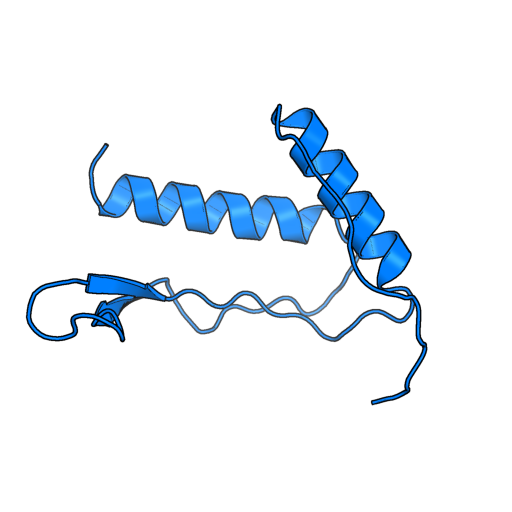 . GLU A 1 82 ? -16.997 -10.929 -4.282 1.00 60.44 82 GLU A N 1
ATOM 627 C CA . GLU A 1 82 ? -18.022 -11.398 -3.350 1.00 60.44 82 GLU A CA 1
ATOM 628 C C . GLU A 1 82 ? -17.347 -11.992 -2.112 1.00 60.44 82 GLU A C 1
ATOM 630 O O . GLU A 1 82 ? -16.277 -12.599 -2.214 1.0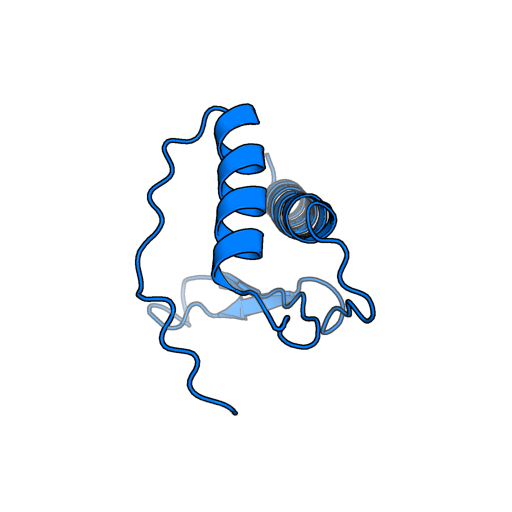0 60.44 82 GLU A O 1
ATOM 635 N N . ASP A 1 83 ? -17.987 -11.852 -0.951 1.00 62.75 83 ASP A N 1
ATOM 636 C CA . ASP A 1 83 ? -17.623 -12.576 0.270 1.00 62.75 83 ASP A CA 1
ATOM 637 C C . ASP A 1 83 ? -18.026 -14.056 0.135 1.00 62.75 83 ASP A C 1
ATOM 639 O O . ASP A 1 83 ? -18.884 -14.591 0.835 1.00 62.75 83 ASP A O 1
ATOM 643 N N . THR A 1 84 ? -17.471 -14.734 -0.869 1.00 53.75 84 THR A N 1
ATOM 644 C CA . THR A 1 84 ? -17.611 -16.177 -1.002 1.00 53.75 84 THR A CA 1
ATOM 645 C C . THR A 1 84 ? -16.618 -16.771 -0.023 1.00 53.75 84 THR A C 1
ATOM 647 O O . THR A 1 84 ? -15.443 -16.923 -0.366 1.00 53.75 84 THR A O 1
ATOM 650 N N . GLY A 1 85 ? -17.070 -17.060 1.197 1.00 49.00 85 GLY A N 1
ATOM 651 C CA . GLY A 1 85 ? -16.335 -17.766 2.250 1.00 49.00 85 GLY A CA 1
ATOM 652 C C . GLY A 1 85 ? -15.895 -19.180 1.851 1.00 49.00 85 GLY A C 1
ATOM 653 O O . GLY A 1 85 ? -16.195 -20.145 2.544 1.00 49.00 85 GLY A O 1
ATOM 654 N N . SER A 1 86 ? -15.202 -19.323 0.720 1.00 40.34 86 SER A N 1
ATOM 655 C CA . SER A 1 86 ? -14.544 -20.552 0.311 1.00 40.34 86 SER A CA 1
ATOM 656 C C . SER A 1 86 ? -13.381 -20.772 1.276 1.00 40.34 86 SER A C 1
ATOM 658 O O . SER A 1 86 ? -12.458 -19.944 1.299 1.00 40.34 86 SER A O 1
ATOM 660 N N . PRO A 1 87 ? -13.432 -21.832 2.098 1.00 40.00 87 PRO A N 1
ATOM 661 C CA . PRO A 1 87 ? -12.319 -22.186 2.955 1.00 40.00 87 PRO A CA 1
ATOM 662 C C . PRO A 1 87 ? -11.159 -22.607 2.047 1.00 40.00 87 PRO A C 1
ATOM 664 O O . PRO A 1 87 ? -11.352 -23.402 1.124 1.00 40.00 87 PRO A O 1
ATOM 667 N N . LEU A 1 88 ? -9.982 -22.022 2.272 1.00 40.88 88 LEU A N 1
ATOM 668 C CA . LEU A 1 88 ? -8.719 -22.600 1.812 1.00 40.88 88 LEU A CA 1
ATOM 669 C C . LEU A 1 88 ? -8.255 -23.631 2.839 1.00 40.88 88 LEU A C 1
ATOM 671 O O . LEU A 1 88 ? -8.404 -23.337 4.048 1.00 40.88 88 LEU A O 1
#

pLDDT: mean 88.66, std 12.51, range [40.0, 98.5]

Secondary structure (DSSP, 8-state):
--HHHHHHHHHHHHHHHHTTS-----EESSS-EEEEETTEEEEEEEEE--EE-PPPS-HHHHHHHHHHHHHHTT------S-------

Sequence (88 aa):
MTAREGRDTVVGFVKDSSAQLDITGWWSRGTAYAAPCSSDPDNASQYQYDHWAPASADKMQDAERIAGYWKTLGMNVKIVGEDTGSPL

Organism: NCBI:txid2796472